Protein AF-A0A9N9JKJ4-F1 (afdb_monomer_lite)

Sequence (76 aa):
MGSYEYDTQQTNPTGKSNHAATDVADTEEVKKLKTQYKNELKTLQELFEDWTEADLLFALQEASGDLDNTIARISQ

Secondary structure (DSSP, 8-state):
------------------TTSSSHHHHHHHHHHHHHTHHHHHHHHHH-TTS-HHHHHHHHHHTTT-HHHHHHHH--

pLDDT: mean 74.7, std 17.59, range [45.28, 92.31]

Structure (mmCIF, N/CA/C/O backbone):
data_AF-A0A9N9JKJ4-F1
#
_entry.id   AF-A0A9N9JKJ4-F1
#
loop_
_atom_site.group_PDB
_atom_site.id
_atom_site.type_symbol
_atom_site.label_atom_id
_atom_site.label_alt_id
_atom_site.label_comp_id
_atom_site.label_asym_id
_atom_site.label_entity_id
_atom_site.label_seq_id
_atom_site.pdbx_PDB_ins_code
_atom_site.Cartn_x
_atom_site.Cartn_y
_atom_site.Cartn_z
_atom_site.occupancy
_atom_site.B_iso_or_equiv
_atom_site.auth_seq_id
_atom_site.auth_comp_id
_atom_site.auth_asym_id
_atom_site.auth_atom_id
_atom_site.pdbx_PDB_model_num
ATOM 1 N N . MET A 1 1 ? -0.152 -10.428 76.586 1.00 49.41 1 MET A N 1
ATOM 2 C CA . MET A 1 1 ? -0.145 -10.782 75.152 1.00 49.41 1 MET A CA 1
ATOM 3 C C . MET A 1 1 ? -0.682 -9.578 74.406 1.00 49.41 1 MET A C 1
ATOM 5 O O . MET A 1 1 ? -1.886 -9.382 74.388 1.00 49.41 1 MET A O 1
ATOM 9 N N . GLY A 1 2 ? 0.214 -8.693 73.964 1.00 45.66 2 GLY A N 1
ATOM 10 C CA . GLY A 1 2 ? -0.160 -7.495 73.213 1.00 45.66 2 GLY A CA 1
ATOM 11 C C . GLY A 1 2 ? -0.435 -7.882 71.769 1.00 45.66 2 GLY A C 1
ATOM 12 O O . GLY A 1 2 ? 0.427 -8.484 71.130 1.00 45.66 2 GLY A O 1
ATOM 13 N N . SER A 1 3 ? -1.644 -7.600 71.300 1.00 55.09 3 SER A N 1
ATOM 14 C CA . SER A 1 3 ? -2.020 -7.769 69.902 1.00 55.09 3 SER A CA 1
ATOM 15 C C . SER A 1 3 ? -1.247 -6.749 69.078 1.00 55.09 3 SER A C 1
ATOM 17 O O . SER A 1 3 ? -1.354 -5.548 69.301 1.00 55.09 3 SER A O 1
ATOM 19 N N . TYR A 1 4 ? -0.423 -7.251 68.173 1.00 58.34 4 TYR A N 1
ATOM 20 C CA . TYR A 1 4 ? 0.288 -6.472 67.174 1.00 58.34 4 TYR A CA 1
ATOM 21 C C . TYR A 1 4 ? -0.739 -5.788 66.262 1.00 58.34 4 TYR A C 1
ATOM 23 O O . TYR A 1 4 ? -1.497 -6.442 65.545 1.00 58.34 4 TYR A O 1
ATOM 31 N N . GLU A 1 5 ? -0.778 -4.461 66.312 1.00 55.22 5 GLU A N 1
ATOM 32 C CA . GLU A 1 5 ? -1.372 -3.647 65.260 1.00 55.22 5 GLU A CA 1
ATOM 33 C C . GLU A 1 5 ? -0.497 -3.801 64.012 1.00 55.22 5 GLU A C 1
ATOM 35 O O . GLU A 1 5 ? 0.652 -3.360 63.983 1.00 55.22 5 GLU A O 1
ATOM 40 N N . TYR A 1 6 ? -1.016 -4.470 62.984 1.00 47.59 6 TYR A N 1
ATOM 41 C CA . TYR A 1 6 ? -0.430 -4.404 61.651 1.00 47.59 6 TYR A CA 1
ATOM 42 C C . TYR A 1 6 ? -0.987 -3.169 60.943 1.00 47.59 6 TYR A C 1
ATOM 44 O O . TYR A 1 6 ? -1.958 -3.264 60.198 1.00 47.59 6 TYR A O 1
ATOM 52 N N . ASP A 1 7 ? -0.362 -2.013 61.158 1.00 55.28 7 ASP A N 1
ATOM 53 C CA . ASP A 1 7 ? -0.420 -0.930 60.178 1.00 55.28 7 ASP A CA 1
ATOM 54 C C . ASP A 1 7 ? 0.717 -1.151 59.176 1.00 55.28 7 ASP A C 1
ATOM 56 O O . ASP A 1 7 ? 1.891 -0.945 59.480 1.00 55.28 7 ASP A O 1
ATOM 60 N N . THR A 1 8 ? 0.38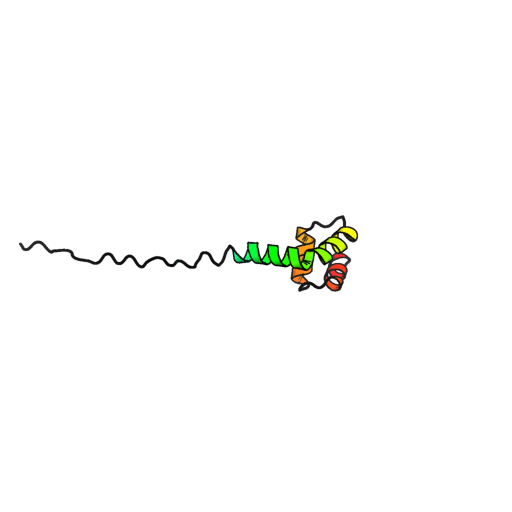4 -1.655 57.989 1.00 59.72 8 THR A N 1
ATOM 61 C CA . THR A 1 8 ? 1.285 -1.591 56.832 1.00 59.72 8 THR A CA 1
ATOM 62 C C . THR A 1 8 ? 0.492 -1.228 55.584 1.00 59.72 8 THR A C 1
ATOM 64 O O . THR A 1 8 ? 0.048 -2.070 54.814 1.00 59.72 8 THR A O 1
ATOM 67 N N . GLN A 1 9 ? 0.328 0.086 55.425 1.00 54.03 9 GLN A N 1
ATOM 68 C CA . GLN A 1 9 ? 0.650 0.805 54.191 1.00 54.03 9 GLN A CA 1
ATOM 69 C C . GLN A 1 9 ? 0.045 0.223 52.905 1.00 54.03 9 GLN A C 1
ATOM 71 O O . GLN A 1 9 ? 0.686 -0.506 52.150 1.00 54.03 9 GLN A O 1
ATOM 76 N N . GLN A 1 10 ? -1.168 0.680 52.594 1.00 50.25 10 GLN A N 1
ATOM 77 C CA . GLN A 1 10 ? -1.718 0.662 51.242 1.00 50.25 10 GLN A CA 1
ATOM 78 C C . GLN A 1 10 ? -0.888 1.595 50.342 1.00 50.25 10 GLN A C 1
ATOM 80 O O . GLN A 1 10 ? -1.224 2.762 50.138 1.00 50.25 10 GLN A O 1
ATOM 85 N N . THR A 1 11 ? 0.217 1.091 49.799 1.00 55.44 11 THR A N 1
ATOM 86 C CA . THR A 1 11 ? 0.886 1.700 48.651 1.00 55.44 11 THR A CA 1
ATOM 87 C C . THR A 1 11 ? 0.192 1.205 47.387 1.00 55.44 11 THR A C 1
ATOM 89 O O . THR A 1 11 ? 0.591 0.230 46.763 1.00 55.44 11 THR A O 1
ATOM 92 N N . ASN A 1 12 ? -0.872 1.899 46.983 1.00 50.25 12 ASN A N 1
ATOM 93 C CA . ASN A 1 12 ? -1.257 1.899 45.577 1.00 50.25 12 ASN A CA 1
ATOM 94 C C . ASN A 1 12 ? -0.364 2.934 44.883 1.00 50.25 12 ASN A C 1
ATOM 96 O O . ASN A 1 12 ? -0.664 4.129 44.976 1.00 50.25 12 ASN A O 1
ATOM 100 N N . PRO A 1 13 ? 0.718 2.555 44.176 1.00 50.28 13 PRO A N 1
ATOM 101 C CA . PRO A 1 13 ? 1.215 3.442 43.151 1.00 50.28 13 PRO A CA 1
ATOM 102 C C . PRO A 1 13 ? 0.106 3.499 42.104 1.00 50.28 13 PRO A C 1
ATOM 104 O O . PRO A 1 13 ? -0.255 2.489 41.502 1.00 50.28 13 PRO A O 1
ATOM 107 N N . THR A 1 14 ? -0.483 4.680 41.931 1.00 50.53 14 THR A N 1
ATOM 108 C CA . THR A 1 14 ? -1.242 5.024 40.731 1.00 50.53 14 THR A CA 1
ATOM 109 C C . THR A 1 14 ? -0.449 4.517 39.536 1.00 50.53 14 THR A C 1
ATOM 111 O O . THR A 1 14 ? 0.591 5.078 39.184 1.00 50.53 14 THR A O 1
ATOM 114 N N . GLY A 1 15 ? -0.930 3.424 38.948 1.00 48.91 15 GLY A N 1
ATOM 115 C CA . GLY A 1 15 ? -0.460 2.900 37.685 1.00 48.91 15 GLY A CA 1
ATOM 116 C C . GLY A 1 15 ? -0.780 3.917 36.604 1.00 48.91 15 GLY A C 1
ATOM 117 O O . GLY A 1 15 ? -1.747 3.771 35.867 1.00 48.91 15 GLY A O 1
ATOM 118 N N . LYS A 1 16 ? 0.060 4.947 36.480 1.00 53.28 16 LYS A N 1
ATOM 119 C CA . LYS A 1 16 ? 0.326 5.586 35.193 1.00 53.28 16 LYS A CA 1
ATOM 120 C C . LYS A 1 16 ? 1.162 4.606 34.383 1.00 53.28 16 LYS A C 1
ATOM 122 O O . LYS A 1 16 ? 2.336 4.827 34.106 1.00 53.28 16 LYS A O 1
ATOM 127 N N . SER A 1 17 ? 0.535 3.492 34.025 1.00 46.84 17 SER A N 1
ATOM 128 C CA . SER A 1 17 ? 0.995 2.674 32.925 1.00 46.84 17 SER A CA 1
ATOM 129 C C . SER A 1 17 ? 0.742 3.484 31.660 1.00 46.84 17 SER A C 1
ATOM 131 O O . SER A 1 17 ? -0.248 3.289 30.968 1.00 46.84 17 SER A O 1
ATOM 133 N N . ASN A 1 18 ? 1.676 4.375 31.328 1.00 52.38 18 ASN A N 1
ATOM 134 C CA . ASN A 1 18 ? 1.802 4.954 29.988 1.00 52.38 18 ASN A CA 1
ATOM 135 C C . ASN A 1 18 ? 2.286 3.897 28.966 1.00 52.38 18 ASN A C 1
ATOM 137 O O . ASN A 1 18 ? 2.812 4.235 27.913 1.00 52.38 18 ASN A O 1
ATOM 141 N N . HIS A 1 19 ? 2.086 2.608 29.252 1.00 45.28 19 HIS A N 1
ATOM 142 C CA . HIS A 1 19 ? 2.358 1.483 28.359 1.00 45.28 19 HIS A CA 1
ATOM 143 C C . HIS A 1 19 ? 1.260 1.289 27.299 1.00 45.28 19 HIS A C 1
ATOM 145 O O . HIS A 1 19 ? 1.267 0.294 26.589 1.00 45.28 19 HIS A O 1
ATOM 151 N N . ALA A 1 20 ? 0.323 2.233 27.163 1.00 47.38 20 ALA A N 1
ATOM 152 C CA . ALA A 1 20 ? -0.627 2.264 26.050 1.00 47.38 20 ALA A CA 1
ATOM 153 C C . ALA A 1 20 ? -0.080 3.004 24.809 1.00 47.38 20 ALA A C 1
ATOM 155 O O . ALA A 1 20 ? -0.811 3.195 23.845 1.00 47.38 20 ALA A O 1
ATOM 156 N N . ALA A 1 21 ? 1.184 3.443 24.816 1.00 48.84 21 ALA A N 1
ATOM 157 C CA . ALA A 1 21 ? 1.782 4.181 23.700 1.00 48.84 21 ALA A CA 1
ATOM 158 C C . ALA A 1 21 ? 2.566 3.304 22.704 1.00 48.84 21 ALA A C 1
ATOM 160 O O . ALA A 1 21 ? 3.183 3.846 21.794 1.00 48.84 21 ALA A O 1
ATOM 161 N N . THR A 1 22 ? 2.579 1.975 22.861 1.00 47.50 22 THR A N 1
ATOM 162 C CA . THR A 1 22 ? 3.377 1.088 21.987 1.00 47.50 22 THR A CA 1
ATOM 163 C C . THR A 1 22 ? 2.548 0.372 20.916 1.00 47.50 22 THR A C 1
ATOM 165 O O . THR A 1 22 ? 3.113 -0.029 19.911 1.00 47.50 22 THR A O 1
ATOM 168 N N . ASP A 1 23 ? 1.220 0.291 21.061 1.00 49.03 23 ASP A N 1
ATOM 169 C CA . ASP A 1 23 ? 0.345 -0.400 20.089 1.00 49.03 23 ASP A CA 1
ATOM 170 C C . ASP A 1 23 ? -0.432 0.573 19.174 1.00 49.03 23 ASP A C 1
ATOM 172 O O . ASP A 1 23 ? -0.807 0.250 18.053 1.00 49.03 23 ASP A O 1
ATOM 176 N N . VAL A 1 24 ? -0.637 1.817 19.625 1.00 48.75 24 VAL A N 1
ATOM 177 C CA . VAL A 1 24 ? -1.412 2.839 18.888 1.00 48.75 24 VAL A CA 1
ATOM 178 C C . VAL A 1 24 ? -0.555 3.591 17.859 1.00 48.75 24 VAL A C 1
ATOM 180 O O . VAL A 1 24 ? -1.085 4.145 16.894 1.00 48.75 24 VAL A O 1
ATOM 183 N N . ALA A 1 25 ? 0.772 3.588 18.036 1.00 50.97 25 ALA A N 1
ATOM 184 C CA . ALA A 1 25 ? 1.706 4.212 17.101 1.00 50.97 25 ALA A CA 1
ATOM 185 C C . ALA A 1 25 ? 1.619 3.560 15.714 1.00 50.97 25 ALA A C 1
ATOM 187 O O . ALA A 1 25 ? 1.555 4.272 14.717 1.00 50.97 25 ALA A O 1
ATOM 188 N N . ASP A 1 26 ? 1.486 2.233 15.661 1.00 55.19 26 ASP A N 1
ATOM 189 C CA . ASP A 1 26 ? 1.357 1.500 14.402 1.00 55.19 26 ASP A CA 1
ATOM 190 C C . ASP A 1 26 ? 0.074 1.894 13.652 1.00 55.19 26 ASP A C 1
ATOM 192 O O . ASP A 1 26 ? 0.070 2.060 12.441 1.00 55.19 26 ASP A O 1
ATOM 196 N N . THR A 1 27 ? -1.024 2.188 14.355 1.00 65.75 27 THR A N 1
ATOM 197 C CA . THR A 1 27 ? -2.295 2.485 13.679 1.00 65.75 27 THR A CA 1
ATOM 198 C C . THR A 1 27 ? -2.402 3.927 13.189 1.00 65.75 27 THR A C 1
ATOM 200 O O . THR A 1 27 ? -2.951 4.176 12.114 1.00 65.75 27 THR A O 1
ATOM 203 N N . GLU A 1 28 ? -1.939 4.900 13.973 1.00 73.38 28 GLU A N 1
ATOM 204 C CA . GLU A 1 28 ? -2.034 6.316 13.598 1.00 73.38 28 GLU A CA 1
ATOM 205 C C . GLU A 1 28 ? -0.943 6.710 12.604 1.00 73.38 28 GLU A C 1
ATOM 207 O O . GLU A 1 28 ? -1.215 7.451 11.656 1.00 73.38 28 GLU A O 1
ATOM 212 N N . GLU A 1 29 ? 0.266 6.169 12.768 1.00 74.94 29 GLU A N 1
ATOM 213 C CA . GLU A 1 29 ? 1.370 6.418 11.849 1.00 74.94 29 GLU A CA 1
ATOM 214 C C . GLU A 1 29 ? 1.078 5.790 10.488 1.00 74.94 29 GLU A C 1
ATOM 216 O O . GLU A 1 29 ? 1.115 6.502 9.489 1.00 74.94 29 GLU A O 1
ATOM 221 N N . VAL A 1 30 ? 0.633 4.528 10.428 1.00 76.44 30 VAL A N 1
ATOM 222 C CA . VAL A 1 30 ? 0.238 3.881 9.163 1.00 76.44 30 VAL A CA 1
ATOM 223 C C . VAL A 1 30 ? -0.917 4.622 8.489 1.00 76.44 30 VAL A C 1
ATOM 225 O O . VAL A 1 30 ? -0.889 4.830 7.278 1.00 76.44 30 VAL A O 1
ATOM 228 N N . LYS A 1 31 ? -1.921 5.098 9.240 1.00 80.81 31 LYS A N 1
ATOM 229 C CA . LYS A 1 31 ? -3.003 5.926 8.669 1.00 80.81 31 LYS A CA 1
ATOM 230 C C . LYS A 1 31 ? -2.484 7.245 8.104 1.00 80.81 31 LYS A C 1
ATOM 232 O O . LYS A 1 31 ? -2.937 7.679 7.040 1.00 80.81 31 LYS A O 1
ATOM 237 N N . LYS A 1 32 ? -1.548 7.891 8.799 1.00 83.06 32 LYS A N 1
ATOM 238 C CA . LYS A 1 32 ? -0.922 9.137 8.352 1.00 83.06 32 LYS A CA 1
ATOM 239 C C . LYS A 1 32 ? -0.077 8.904 7.103 1.00 83.06 32 LYS A C 1
ATOM 241 O O . LYS A 1 32 ? -0.205 9.675 6.159 1.00 83.06 32 LYS A O 1
ATOM 246 N N . LEU A 1 33 ? 0.711 7.834 7.071 1.00 82.69 33 LEU A N 1
ATOM 247 C CA . LEU A 1 33 ? 1.531 7.419 5.934 1.00 82.69 33 LEU A CA 1
ATOM 248 C C . LEU A 1 33 ? 0.646 7.076 4.739 1.00 82.69 33 LEU A C 1
ATOM 250 O O . LEU A 1 33 ? 0.797 7.680 3.690 1.00 82.69 33 LEU A O 1
ATOM 254 N N . LYS A 1 34 ? -0.392 6.255 4.923 1.00 83.25 34 LYS A N 1
ATOM 255 C CA . LYS A 1 34 ? -1.388 5.949 3.885 1.00 83.25 34 LYS A CA 1
ATOM 256 C C . LYS A 1 34 ? -2.069 7.191 3.325 1.00 83.25 34 LYS A C 1
ATOM 258 O O . LYS A 1 34 ? -2.369 7.246 2.139 1.00 83.25 34 LYS A O 1
ATOM 263 N N . THR A 1 35 ? -2.326 8.191 4.164 1.00 86.25 35 THR A N 1
ATOM 264 C CA . THR A 1 35 ? -2.892 9.466 3.708 1.00 86.25 35 THR A CA 1
ATOM 265 C C . THR A 1 35 ? -1.861 10.296 2.948 1.00 86.25 35 THR A C 1
ATOM 267 O O . THR A 1 35 ? -2.201 10.877 1.921 1.00 86.25 35 THR A O 1
ATOM 270 N N . GLN A 1 36 ? -0.618 10.340 3.432 1.00 86.19 36 GLN A N 1
ATOM 271 C CA . GLN A 1 36 ? 0.489 11.065 2.808 1.00 86.19 36 GLN A CA 1
ATOM 272 C C . GLN A 1 36 ? 0.792 10.503 1.415 1.00 86.19 36 GLN A C 1
ATOM 274 O O . GLN A 1 36 ? 0.836 11.241 0.439 1.00 86.19 36 GLN A O 1
ATOM 279 N N . TYR A 1 37 ? 0.866 9.181 1.343 1.00 88.12 37 TYR A N 1
ATOM 280 C CA . TYR A 1 37 ? 1.206 8.381 0.180 1.00 88.12 37 TYR A CA 1
ATOM 281 C C . TYR A 1 37 ? 0.012 8.004 -0.688 1.00 88.12 37 TYR A C 1
ATOM 283 O O . TYR A 1 37 ? 0.135 7.223 -1.623 1.00 88.12 37 TYR A O 1
ATOM 291 N N . LYS A 1 38 ? -1.180 8.530 -0.396 1.00 87.25 38 LYS A N 1
ATOM 292 C CA . LYS A 1 38 ? -2.402 8.166 -1.119 1.00 87.25 38 LYS A CA 1
ATOM 293 C C . LYS A 1 38 ? -2.298 8.449 -2.622 1.00 87.25 38 LYS A C 1
ATOM 295 O O . LYS A 1 38 ? -2.906 7.736 -3.415 1.00 87.25 38 LYS A O 1
ATOM 300 N N . ASN A 1 39 ? -1.570 9.501 -3.004 1.00 90.12 39 ASN A N 1
ATOM 301 C CA . ASN A 1 39 ? -1.362 9.844 -4.410 1.00 90.12 39 ASN A CA 1
ATOM 302 C C . ASN A 1 39 ? -0.420 8.841 -5.080 1.00 90.12 39 ASN A C 1
ATOM 304 O O . ASN A 1 39 ? -0.802 8.265 -6.094 1.00 90.12 39 ASN A O 1
ATOM 308 N N . GLU A 1 40 ? 0.748 8.578 -4.488 1.00 90.38 40 GLU A N 1
ATOM 309 C CA . GLU A 1 40 ? 1.672 7.538 -4.956 1.00 90.38 40 GLU A CA 1
ATOM 310 C C . GLU A 1 40 ? 1.004 6.165 -5.041 1.00 90.38 40 GLU A C 1
ATOM 312 O O . GLU A 1 40 ? 1.096 5.508 -6.072 1.00 90.38 40 GLU A O 1
ATOM 317 N N . LEU A 1 41 ? 0.270 5.761 -4.001 1.00 90.00 41 LEU A N 1
ATOM 318 C CA . LEU A 1 41 ? -0.480 4.508 -3.969 1.00 90.00 41 LEU A CA 1
ATOM 319 C C . LEU A 1 41 ? -1.469 4.405 -5.114 1.00 90.00 41 LEU A C 1
ATOM 321 O O . LEU A 1 41 ? -1.563 3.347 -5.718 1.00 90.00 41 LEU A O 1
ATOM 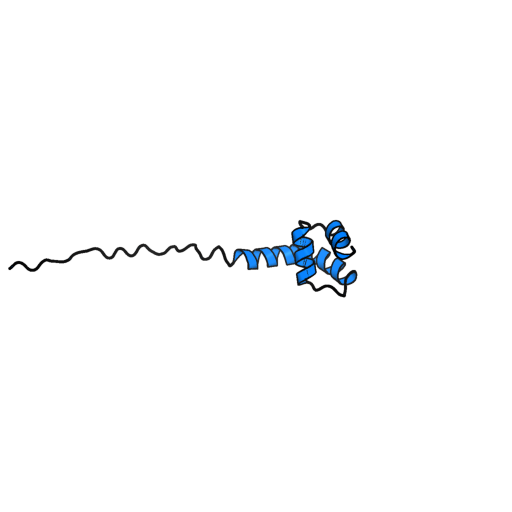325 N N . LYS A 1 42 ? -2.191 5.485 -5.427 1.00 89.69 42 LYS A N 1
ATOM 326 C CA . LYS A 1 42 ? -3.141 5.489 -6.537 1.00 89.69 42 LYS A CA 1
ATOM 327 C C . LYS A 1 42 ? -2.425 5.280 -7.872 1.00 89.69 42 LYS A C 1
ATOM 329 O O . LYS A 1 42 ? -2.858 4.442 -8.649 1.00 89.69 42 LYS A O 1
ATOM 334 N N . THR A 1 43 ? -1.316 5.982 -8.102 1.00 91.69 43 THR A N 1
ATOM 335 C CA . THR A 1 43 ? -0.490 5.804 -9.306 1.00 91.69 43 THR A CA 1
ATOM 336 C C . THR A 1 43 ? 0.055 4.378 -9.400 1.00 91.69 43 THR A C 1
ATOM 338 O O . THR A 1 43 ? -0.020 3.757 -10.455 1.00 91.69 43 THR A O 1
ATOM 341 N N . LEU A 1 44 ? 0.557 3.832 -8.288 1.00 90.31 44 LEU A N 1
ATOM 342 C CA . LEU A 1 44 ? 1.020 2.448 -8.203 1.00 90.31 44 LEU A CA 1
ATOM 343 C C . LEU A 1 44 ? -0.112 1.457 -8.464 1.00 90.31 44 LEU A C 1
ATOM 345 O O . LE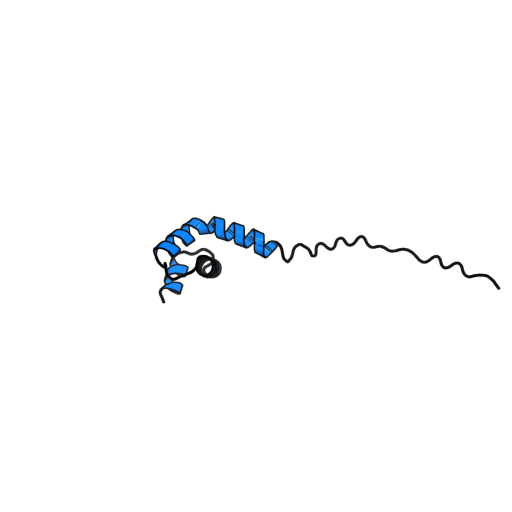U A 1 44 ? 0.118 0.480 -9.152 1.00 90.31 44 LEU A O 1
ATOM 349 N N . GLN A 1 45 ? -1.326 1.711 -7.977 1.00 90.38 45 GLN A N 1
ATOM 350 C CA . GLN A 1 45 ? -2.488 0.857 -8.228 1.00 90.38 45 GLN A CA 1
ATOM 351 C C . GLN A 1 45 ? -2.900 0.849 -9.704 1.00 90.38 45 GLN A C 1
ATOM 353 O O . GLN A 1 45 ? -3.385 -0.162 -10.198 1.00 90.38 45 GLN A O 1
ATOM 358 N N . GLU A 1 46 ? -2.720 1.974 -10.403 1.00 91.06 46 GLU A N 1
ATOM 359 C CA . GLU A 1 46 ? -2.978 2.080 -11.845 1.00 91.06 46 GLU A CA 1
ATOM 360 C C . GLU A 1 46 ? -1.890 1.387 -12.684 1.00 91.06 46 GLU A C 1
ATOM 362 O O . GLU A 1 46 ? -2.177 0.910 -13.779 1.00 91.06 46 GLU A O 1
ATOM 367 N N . LEU A 1 47 ? -0.654 1.317 -12.179 1.00 91.06 47 LEU A N 1
ATOM 368 C CA . LEU A 1 47 ? 0.477 0.634 -12.823 1.00 91.06 47 LEU A CA 1
ATOM 369 C C . LEU A 1 47 ? 0.532 -0.868 -12.497 1.00 91.06 47 LEU A C 1
ATOM 371 O O . LEU A 1 47 ? 0.899 -1.675 -13.347 1.00 91.06 47 LEU A O 1
ATOM 375 N N . PHE A 1 48 ? 0.184 -1.227 -11.264 1.00 90.31 48 PHE A N 1
ATOM 376 C CA . PHE A 1 48 ? 0.302 -2.553 -10.668 1.00 90.31 48 PHE A CA 1
ATOM 377 C C . PHE A 1 48 ? -1.061 -3.002 -10.134 1.00 90.31 48 PHE A C 1
ATOM 379 O O . PHE A 1 48 ? -1.285 -3.073 -8.925 1.00 90.31 48 PHE A O 1
ATOM 386 N N . GLU A 1 49 ? -1.981 -3.319 -11.044 1.00 86.88 49 GLU A N 1
ATOM 387 C CA . GLU A 1 49 ? -3.324 -3.798 -10.684 1.00 86.88 49 GLU A CA 1
ATOM 388 C C . GLU A 1 49 ? -3.312 -5.155 -9.956 1.00 86.88 49 GLU A C 1
ATOM 390 O O . GLU A 1 49 ? -4.221 -5.453 -9.182 1.00 86.88 49 GLU A O 1
ATOM 395 N N . ASP A 1 50 ? -2.256 -5.951 -10.153 1.00 88.94 50 ASP A N 1
ATOM 396 C CA . ASP A 1 50 ? -2.037 -7.224 -9.460 1.00 88.94 50 ASP A CA 1
ATOM 397 C C . ASP A 1 50 ? -1.607 -7.056 -7.990 1.00 88.94 50 ASP A C 1
ATOM 399 O O . ASP A 1 50 ? -1.662 -8.015 -7.216 1.00 88.94 50 ASP A O 1
ATOM 403 N N . TRP A 1 51 ? -1.175 -5.857 -7.580 1.00 90.19 51 TRP A N 1
ATOM 404 C CA . TRP A 1 51 ? -0.662 -5.598 -6.233 1.00 90.19 51 TRP A CA 1
ATOM 405 C C . TRP A 1 51 ? -1.728 -5.008 -5.312 1.00 90.19 51 TRP A C 1
ATOM 407 O O . TRP A 1 51 ? -2.540 -4.162 -5.689 1.00 90.19 51 TRP A O 1
ATOM 417 N N . THR A 1 52 ? -1.712 -5.434 -4.048 1.00 89.25 52 THR A N 1
ATOM 418 C CA . THR A 1 52 ? -2.660 -4.925 -3.055 1.00 89.25 52 THR A CA 1
ATOM 419 C C . THR A 1 52 ? -2.219 -3.570 -2.508 1.00 89.25 52 THR A C 1
ATOM 421 O O . THR A 1 52 ? -1.031 -3.296 -2.364 1.00 89.25 52 THR A O 1
ATOM 424 N N . GLU A 1 53 ? -3.175 -2.722 -2.118 1.00 86.00 53 GLU A N 1
ATOM 425 C CA . GLU A 1 53 ? -2.876 -1.415 -1.506 1.00 86.00 53 GLU A CA 1
ATOM 426 C C . GLU A 1 53 ? -1.989 -1.544 -0.248 1.00 86.00 53 GLU A C 1
ATOM 428 O O . GLU A 1 53 ? -1.199 -0.650 0.041 1.00 86.00 53 GLU A O 1
ATOM 433 N N . ALA A 1 54 ? -2.093 -2.660 0.486 1.00 86.00 54 ALA A N 1
ATOM 434 C CA . ALA A 1 54 ? -1.259 -2.935 1.653 1.00 86.00 54 ALA A CA 1
ATOM 435 C C . ALA A 1 54 ? 0.200 -3.230 1.267 1.00 86.00 54 ALA A C 1
ATOM 437 O O . ALA A 1 54 ? 1.105 -2.673 1.887 1.00 86.00 54 ALA A O 1
ATOM 438 N N . ASP A 1 55 ? 0.426 -4.042 0.229 1.00 90.19 55 ASP A N 1
ATOM 439 C CA . ASP A 1 55 ? 1.770 -4.311 -0.297 1.00 90.19 55 ASP A CA 1
ATOM 440 C C . ASP A 1 55 ? 2.400 -3.052 -0.898 1.00 90.19 55 ASP A C 1
ATOM 442 O O . ASP A 1 55 ? 3.565 -2.761 -0.638 1.00 90.19 55 ASP A O 1
ATOM 446 N N . LEU A 1 56 ? 1.623 -2.257 -1.640 1.00 90.25 56 LEU A N 1
ATOM 447 C CA . LEU A 1 56 ? 2.088 -0.985 -2.199 1.00 90.25 56 LEU A CA 1
ATOM 448 C C . LEU A 1 56 ? 2.469 0.010 -1.095 1.00 90.25 56 LEU A C 1
ATOM 450 O O . LEU A 1 56 ? 3.484 0.694 -1.204 1.00 90.25 56 LEU A O 1
ATOM 454 N N . LEU A 1 57 ? 1.689 0.070 -0.008 1.00 87.50 57 LEU A N 1
ATOM 455 C CA . LEU A 1 57 ? 1.991 0.925 1.142 1.00 87.50 57 LEU A CA 1
ATOM 456 C C . LEU A 1 57 ? 3.278 0.474 1.827 1.00 87.50 57 LEU A C 1
ATOM 458 O O . LEU A 1 57 ? 4.086 1.314 2.210 1.00 87.50 57 LEU A O 1
ATOM 462 N N . PHE A 1 58 ? 3.474 -0.837 1.963 1.00 87.06 58 PHE A N 1
ATOM 463 C CA . PHE A 1 58 ? 4.675 -1.395 2.567 1.00 87.06 58 PHE A CA 1
ATOM 464 C C . PHE A 1 58 ? 5.915 -1.140 1.705 1.00 87.06 58 PHE A C 1
ATOM 466 O O . PHE A 1 58 ? 6.930 -0.671 2.214 1.00 87.06 58 PHE A O 1
ATOM 473 N N . ALA A 1 59 ? 5.817 -1.360 0.393 1.00 90.62 59 ALA A N 1
ATOM 474 C CA . ALA A 1 59 ? 6.904 -1.099 -0.543 1.00 90.62 59 ALA A CA 1
ATOM 475 C C . ALA A 1 59 ? 7.296 0.386 -0.551 1.00 90.62 59 ALA A C 1
ATOM 477 O O . ALA A 1 59 ? 8.481 0.717 -0.507 1.00 90.62 59 ALA A O 1
ATOM 478 N N . LEU A 1 60 ? 6.303 1.277 -0.511 1.00 90.44 60 LEU A N 1
ATOM 479 C CA . LEU A 1 60 ? 6.529 2.713 -0.453 1.00 90.44 60 LEU A CA 1
ATOM 480 C C . LEU A 1 60 ? 7.107 3.157 0.898 1.00 90.44 60 LEU A C 1
ATOM 482 O O . LEU A 1 60 ? 8.011 3.986 0.930 1.00 90.44 60 LEU A O 1
ATOM 486 N N . GLN A 1 61 ? 6.664 2.561 2.006 1.00 87.94 61 GLN A N 1
ATOM 487 C CA . GLN A 1 61 ? 7.253 2.768 3.330 1.00 87.94 61 GLN A CA 1
ATOM 488 C C . GLN A 1 61 ? 8.734 2.358 3.355 1.00 87.94 61 GLN A C 1
ATOM 490 O O . GLN A 1 61 ? 9.575 3.114 3.840 1.00 87.94 61 GLN A O 1
ATOM 495 N N . GLU A 1 62 ? 9.071 1.185 2.807 1.00 87.12 62 GLU A N 1
ATOM 496 C CA . GLU A 1 62 ? 10.456 0.708 2.696 1.00 87.12 62 GLU A CA 1
ATOM 497 C C . GLU A 1 62 ? 11.306 1.610 1.793 1.00 87.12 62 GLU A C 1
ATOM 499 O O . GLU A 1 62 ? 12.477 1.859 2.082 1.00 87.12 62 GLU A O 1
ATOM 504 N N . ALA A 1 63 ? 10.710 2.150 0.730 1.00 89.81 63 ALA A N 1
ATOM 505 C CA . ALA A 1 63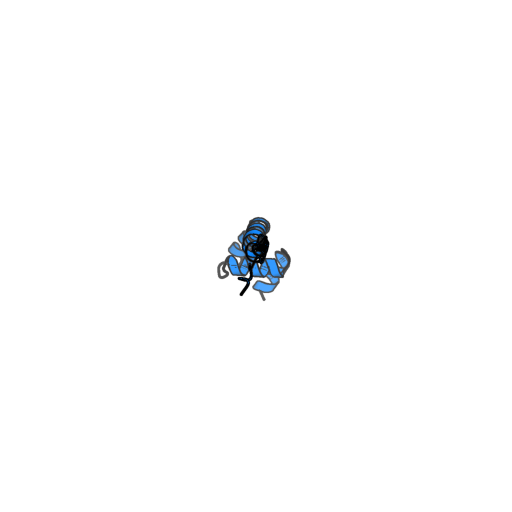 ? 11.332 3.133 -0.146 1.00 89.81 63 ALA A CA 1
ATOM 506 C C . ALA A 1 63 ? 11.370 4.553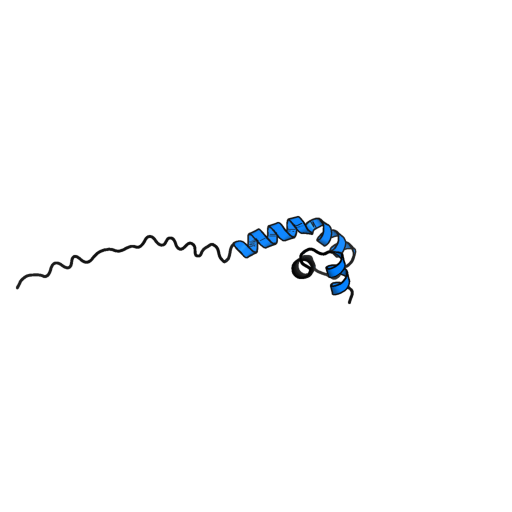 0.453 1.00 89.81 63 ALA A C 1
ATOM 508 O O . ALA A 1 63 ? 11.754 5.493 -0.238 1.00 89.81 63 ALA A O 1
ATOM 509 N N . SER A 1 64 ? 11.001 4.732 1.730 1.00 85.44 64 SER A N 1
ATOM 510 C CA . SER A 1 64 ? 10.946 6.034 2.417 1.00 85.44 64 SER A CA 1
ATOM 511 C C . SER A 1 64 ? 9.981 7.053 1.790 1.00 85.44 64 SER A C 1
ATOM 513 O O . SER A 1 64 ? 10.173 8.260 1.934 1.00 85.44 64 SER A O 1
ATOM 515 N N . GLY A 1 65 ? 8.934 6.589 1.108 1.00 84.38 65 GLY A N 1
ATOM 516 C CA . GLY A 1 65 ? 7.985 7.434 0.382 1.00 84.38 65 GLY A CA 1
ATOM 517 C C . GLY A 1 65 ? 8.354 7.689 -1.080 1.00 84.38 65 GLY A C 1
ATOM 518 O O . GLY A 1 65 ? 7.728 8.529 -1.716 1.00 84.38 65 GLY A O 1
ATOM 519 N N . ASP A 1 66 ? 9.380 7.026 -1.619 1.00 89.38 66 ASP A N 1
ATOM 520 C CA . ASP A 1 66 ? 9.840 7.279 -2.985 1.00 89.38 66 ASP A CA 1
ATOM 521 C C . ASP A 1 66 ? 9.092 6.416 -4.012 1.00 89.38 66 ASP A C 1
ATOM 523 O O . ASP A 1 66 ? 9.239 5.190 -4.052 1.00 89.38 66 ASP A O 1
ATOM 527 N N . LEU A 1 67 ? 8.274 7.066 -4.847 1.00 89.06 67 LEU A N 1
ATOM 528 C CA . LEU A 1 67 ? 7.471 6.404 -5.878 1.00 89.06 67 LEU A CA 1
ATOM 529 C C . LEU A 1 67 ? 8.342 5.668 -6.904 1.00 89.06 67 LEU A C 1
ATOM 531 O O . LEU A 1 67 ? 8.060 4.516 -7.215 1.00 89.06 67 LEU A O 1
ATOM 535 N N . ASP A 1 68 ? 9.391 6.310 -7.418 1.00 90.56 68 ASP A N 1
ATOM 536 C CA . ASP A 1 68 ? 10.240 5.769 -8.487 1.00 90.56 68 ASP A CA 1
ATOM 537 C C . ASP A 1 68 ? 10.991 4.512 -8.020 1.00 90.56 68 ASP A C 1
ATOM 539 O O . ASP A 1 68 ? 10.989 3.482 -8.694 1.00 90.56 68 ASP A O 1
ATOM 543 N N . ASN A 1 69 ? 11.559 4.556 -6.813 1.00 90.88 69 ASN A N 1
ATOM 544 C CA . ASN A 1 69 ? 12.221 3.421 -6.178 1.00 90.88 69 ASN A CA 1
ATOM 545 C C . ASN A 1 69 ? 11.232 2.283 -5.878 1.00 90.88 69 ASN A C 1
ATOM 547 O O . ASN A 1 69 ? 11.544 1.107 -6.070 1.00 90.88 69 ASN A O 1
ATOM 551 N N . THR A 1 70 ? 10.008 2.625 -5.470 1.00 92.31 70 THR A N 1
ATOM 552 C CA . THR A 1 70 ? 8.938 1.641 -5.261 1.00 92.31 70 THR A CA 1
ATOM 553 C C . THR A 1 70 ? 8.553 0.952 -6.567 1.00 92.31 70 THR A C 1
ATOM 555 O O . THR A 1 70 ? 8.496 -0.275 -6.611 1.00 92.31 70 THR A O 1
ATOM 558 N N . ILE A 1 71 ? 8.368 1.713 -7.652 1.00 90.81 71 ILE A N 1
ATOM 559 C CA . ILE A 1 71 ? 8.097 1.178 -8.995 1.00 90.81 71 ILE A CA 1
ATOM 560 C C . ILE A 1 71 ? 9.243 0.268 -9.446 1.00 90.81 71 ILE A C 1
ATOM 562 O O . ILE A 1 71 ? 8.988 -0.847 -9.894 1.00 90.81 71 ILE A O 1
ATOM 566 N N . ALA A 1 72 ? 10.496 0.708 -9.302 1.00 90.50 72 ALA A N 1
ATOM 567 C CA . ALA A 1 72 ? 11.667 -0.069 -9.699 1.00 90.50 72 ALA A CA 1
ATOM 568 C C . ALA A 1 72 ? 11.763 -1.403 -8.942 1.00 90.50 72 ALA A C 1
ATOM 570 O O . ALA A 1 72 ? 12.098 -2.419 -9.544 1.00 90.50 72 ALA A O 1
ATOM 571 N N . ARG A 1 73 ? 11.427 -1.414 -7.646 1.00 87.25 73 ARG A N 1
ATOM 572 C CA . ARG A 1 73 ? 11.422 -2.624 -6.815 1.00 87.25 73 ARG A CA 1
ATOM 573 C C . ARG A 1 73 ? 10.286 -3.583 -7.163 1.00 87.25 73 ARG A C 1
ATOM 575 O O . ARG A 1 73 ? 10.505 -4.787 -7.143 1.00 87.25 73 ARG A O 1
ATOM 582 N N . ILE A 1 74 ? 9.090 -3.066 -7.443 1.00 88.50 74 ILE A N 1
ATOM 583 C CA . ILE A 1 74 ? 7.923 -3.887 -7.803 1.00 88.50 74 ILE A CA 1
ATOM 584 C C . ILE A 1 74 ? 8.062 -4.451 -9.224 1.00 88.50 74 ILE A C 1
ATOM 586 O O . ILE A 1 74 ? 7.635 -5.569 -9.497 1.00 88.50 74 ILE A O 1
ATOM 590 N N . SER A 1 75 ? 8.653 -3.676 -10.135 1.00 85.75 75 SER A N 1
ATOM 591 C CA . SER A 1 75 ? 8.821 -4.046 -11.542 1.00 85.75 75 SER A CA 1
ATOM 592 C C . SER A 1 75 ? 9.989 -5.007 -11.806 1.00 85.75 75 SER A C 1
ATOM 594 O O . SER A 1 75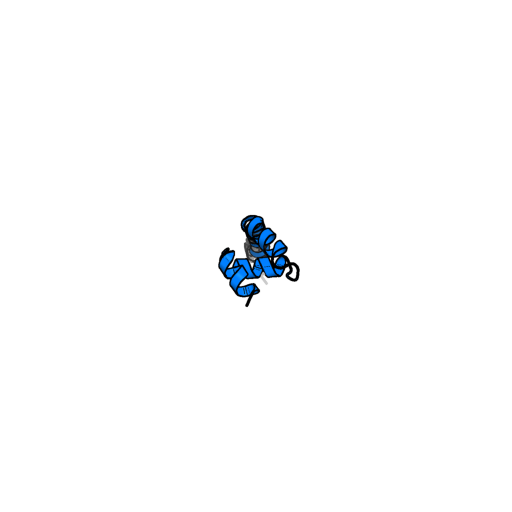 ? 10.145 -5.434 -12.955 1.00 85.75 75 SER A O 1
ATOM 596 N N . GLN A 1 76 ? 10.836 -5.283 -10.812 1.00 79.81 76 GLN A N 1
ATOM 597 C CA . GLN A 1 76 ? 12.004 -6.159 -10.943 1.00 79.81 76 GLN A CA 1
ATOM 598 C C . GLN A 1 76 ? 11.643 -7.626 -10.698 1.00 79.81 76 GLN A C 1
ATOM 600 O O . GLN A 1 76 ? 12.133 -8.468 -11.487 1.00 79.81 76 GLN A O 1
#

Foldseek 3Di:
DDDDDPDDDPPPPPPPVPVVPPPVCVVVVLVVLCVVLVVLLVVCCVVCVVDDSVVLSVLCVVVVNDSVSSCVVVVD

Organism: NCBI:txid94023

Radius of gyration: 25.53 Å; chains: 1; bounding box: 16×22×88 Å

InterPro domains:
  IPR003892 Ubiquitin system component CUE [PF02845] (39-75)
  IPR003892 Ubiquitin system component CUE [PS51140] (36-76)
  IPR041803 RNA polymerase II degradation factor 1, CUE domain [cd14368] (37-76)